Protein AF-A0A8S2TBA4-F1 (afdb_monomer)

Nearest PDB structures (foldseek):
  2r0v-assembly3_C  TM=3.850E-01  e=8.885E+00  Saccharomyces cerevisiae

Solvent-accessible surface area (backbone atoms only — not comparable to full-atom values): 4376 Å² total; per-residue (Å²): 109,67,68,58,53,49,51,52,52,75,75,45,82,81,84,60,55,70,67,58,50,49,52,51,51,50,54,38,49,76,56,61,41,54,58,52,50,55,48,51,52,52,50,36,54,73,71,68,54,86,63,83,58,62,46,74,58,97,84,45,81,45,73,44,72,86,72,61,87,129

Secondary structure (DSSP, 8-state):
-HHHHHHHHHHS--SS-HHHHHHHHHHHIIIIIHHHHHHHHHHHHHTT--SSSEEEETTEEEESGGGS--

pLDDT: mean 91.98, std 5.32, range [67.44, 98.06]

InterPro domains:
  IPR036249 Thioredoxin-like superfamily [SSF52833] (24-69)

Mean predicted aligned error: 4.61 Å

Radius of gyration: 15.63 Å; Cα contacts (8 Å, |Δi|>4): 32; chains: 1; bounding box: 32×31×37 Å

Foldseek 3Di:
DLVVLVVVCVPDDVPDDSVVSVVVVVVCVVPCVVVVVVVVVVVCVVLVNDDPDWDQDPNDIDDDPVPDDD

Organism: NCBI:txid392030

Structure (mmCIF, N/CA/C/O backbone):
data_AF-A0A8S2TBA4-F1
#
_entry.id   AF-A0A8S2TBA4-F1
#
loop_
_atom_site.group_PDB
_atom_site.id
_atom_site.type_symbol
_atom_site.label_atom_id
_atom_site.label_alt_id
_atom_site.label_comp_id
_atom_site.label_asym_id
_atom_site.label_entity_id
_atom_site.label_seq_id
_atom_site.pdbx_PDB_ins_code
_atom_site.Cartn_x
_atom_site.Cartn_y
_atom_site.Cartn_z
_atom_site.occupancy
_atom_site.B_iso_or_equiv
_atom_site.auth_seq_id
_atom_site.auth_comp_id
_atom_site.auth_asym_id
_atom_site.auth_atom_id
_atom_site.pdbx_PDB_model_num
ATOM 1 N N . MET A 1 1 ? 2.097 4.226 15.237 1.00 70.19 1 MET A N 1
ATOM 2 C CA . MET A 1 1 ? 1.107 3.346 14.576 1.00 70.19 1 MET A CA 1
ATOM 3 C C . MET A 1 1 ? -0.211 4.090 14.416 1.00 70.19 1 MET A C 1
ATOM 5 O O . MET A 1 1 ? -0.692 4.191 13.297 1.00 70.19 1 MET A O 1
ATOM 9 N N . ASP A 1 2 ? -0.707 4.718 15.480 1.00 82.00 2 ASP A N 1
ATOM 10 C CA . ASP A 1 2 ? -1.965 5.482 15.476 1.00 82.00 2 ASP A CA 1
ATOM 11 C C . ASP A 1 2 ? -2.011 6.630 14.457 1.00 82.00 2 ASP A C 1
ATOM 13 O O . ASP A 1 2 ? -3.035 6.826 13.811 1.00 82.00 2 ASP A O 1
ATOM 17 N N . GLU A 1 3 ? -0.900 7.341 14.233 1.00 92.25 3 GLU A N 1
ATOM 18 C CA . GLU A 1 3 ? -0.830 8.398 13.207 1.00 92.25 3 GLU A CA 1
ATOM 19 C C . GLU A 1 3 ? -1.056 7.866 11.785 1.00 92.25 3 GLU A C 1
ATOM 21 O O . GLU A 1 3 ? -1.738 8.506 10.988 1.00 92.25 3 GLU A O 1
ATOM 26 N N . ILE A 1 4 ? -0.537 6.672 11.477 1.00 90.25 4 ILE A N 1
ATOM 27 C CA . ILE A 1 4 ? -0.724 6.037 10.165 1.00 90.25 4 ILE A CA 1
ATOM 28 C C . ILE A 1 4 ? -2.181 5.608 10.007 1.00 90.25 4 ILE A C 1
ATOM 30 O O . ILE A 1 4 ? -2.789 5.881 8.978 1.00 90.25 4 ILE A O 1
ATOM 34 N N . ILE A 1 5 ? -2.767 4.985 11.032 1.00 93.12 5 ILE A N 1
ATOM 35 C CA . ILE A 1 5 ? -4.175 4.561 11.002 1.00 93.12 5 ILE A CA 1
ATOM 36 C C . ILE A 1 5 ? -5.093 5.779 10.849 1.00 93.12 5 ILE A C 1
ATOM 38 O O . ILE A 1 5 ? -6.046 5.741 10.073 1.00 93.12 5 ILE A O 1
ATOM 42 N N . LYS A 1 6 ? -4.773 6.889 11.519 1.00 94.88 6 LYS A N 1
ATOM 43 C CA . LYS A 1 6 ? -5.489 8.157 11.369 1.00 94.88 6 LYS A CA 1
ATOM 44 C C . LYS A 1 6 ? -5.389 8.7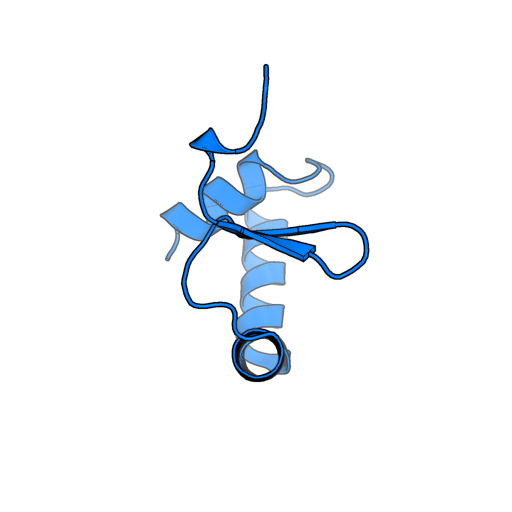19 9.953 1.00 94.88 6 LYS A C 1
ATOM 46 O O . LYS A 1 6 ? -6.414 9.095 9.393 1.00 94.88 6 LYS A O 1
ATOM 51 N N . LEU A 1 7 ? -4.202 8.715 9.349 1.00 94.19 7 LEU A N 1
ATOM 52 C CA . LEU A 1 7 ? -4.020 9.150 7.963 1.00 94.19 7 LEU A CA 1
ATOM 53 C C . LEU A 1 7 ? -4.817 8.274 6.980 1.00 94.19 7 LEU A C 1
ATOM 55 O O . LEU A 1 7 ? -5.476 8.788 6.073 1.00 94.19 7 LEU A O 1
ATOM 59 N N . LEU A 1 8 ? -4.796 6.952 7.173 1.00 92.81 8 LEU A N 1
ATOM 60 C CA . LEU A 1 8 ? -5.579 6.013 6.365 1.00 92.81 8 LEU A CA 1
ATOM 61 C C . LEU A 1 8 ? -7.081 6.277 6.509 1.00 92.81 8 LEU A C 1
ATOM 63 O O . LEU A 1 8 ? -7.788 6.336 5.508 1.00 92.81 8 LEU A O 1
ATOM 67 N N . TYR A 1 9 ? -7.563 6.518 7.728 1.00 95.06 9 TYR A N 1
ATOM 68 C CA . TYR A 1 9 ? -8.955 6.885 7.967 1.00 95.06 9 TYR A CA 1
ATOM 69 C C . TYR A 1 9 ? -9.332 8.193 7.256 1.00 95.06 9 TYR A C 1
ATOM 71 O O . TYR A 1 9 ? -10.338 8.250 6.549 1.00 95.06 9 TYR A O 1
ATOM 79 N N . GLU A 1 10 ? -8.511 9.237 7.386 1.00 95.19 10 GLU A N 1
ATOM 80 C CA . GLU A 1 10 ? -8.764 10.559 6.799 1.00 95.19 10 GLU A CA 1
ATOM 81 C C . GLU A 1 10 ? -8.823 10.546 5.265 1.00 95.19 10 GLU A C 1
ATOM 83 O O . GLU A 1 10 ? -9.552 11.355 4.685 1.00 95.19 10 GLU A O 1
ATOM 88 N N . THR A 1 11 ? -8.097 9.621 4.631 1.00 92.62 11 THR A N 1
ATOM 89 C CA . THR A 1 11 ? -8.036 9.435 3.170 1.00 92.62 11 THR A CA 1
ATOM 90 C C . THR A 1 11 ? -9.002 8.370 2.638 1.00 92.62 11 THR A C 1
ATOM 92 O O . THR A 1 11 ? -9.178 8.248 1.424 1.00 92.62 11 THR A O 1
ATOM 95 N N . SER A 1 12 ? -9.658 7.617 3.523 1.00 91.12 12 SER A N 1
ATOM 96 C CA . SER A 1 12 ? -10.645 6.593 3.173 1.00 91.12 12 SER A CA 1
ATOM 97 C C . SER A 1 12 ? -12.058 7.159 2.985 1.00 91.12 12 SER A C 1
ATOM 99 O O . SER A 1 12 ? -12.352 8.326 3.267 1.00 91.12 12 SER A O 1
ATOM 101 N N . LYS A 1 13 ? -12.977 6.309 2.512 1.00 90.19 13 LYS A N 1
ATOM 102 C CA . LYS A 1 13 ? -14.410 6.615 2.564 1.00 90.19 13 LYS A CA 1
ATOM 103 C C . LYS A 1 13 ? -14.843 6.618 4.033 1.00 90.19 13 LYS A C 1
ATOM 105 O O . LYS A 1 13 ? -14.627 5.644 4.736 1.00 90.19 13 LYS A O 1
ATOM 110 N N . LYS A 1 14 ? -15.457 7.711 4.491 1.00 88.81 14 LYS A N 1
ATOM 111 C CA . LYS A 1 14 ? -15.883 7.889 5.891 1.00 88.81 14 LYS A CA 1
ATOM 112 C C . LYS A 1 14 ? -17.250 7.253 6.156 1.00 88.81 14 LYS A C 1
ATOM 114 O O . LYS A 1 14 ? -18.194 7.942 6.533 1.00 88.81 14 LYS A O 1
ATOM 119 N N . ASP A 1 15 ? -17.372 5.961 5.871 1.00 94.56 15 ASP A N 1
ATOM 120 C CA . ASP A 1 15 ? -18.583 5.159 6.090 1.00 94.56 15 ASP A CA 1
ATOM 121 C C . ASP A 1 15 ? -18.608 4.451 7.455 1.00 94.56 15 ASP A C 1
ATOM 123 O O . ASP A 1 15 ? -19.664 3.988 7.882 1.00 94.56 15 ASP A O 1
ATOM 127 N N . LYS A 1 16 ? -17.472 4.423 8.158 1.00 93.94 16 LYS A N 1
ATOM 128 C CA . LYS A 1 16 ? -17.310 3.931 9.533 1.00 93.94 16 LYS A CA 1
ATOM 129 C C . LYS A 1 16 ? -16.801 5.038 10.449 1.00 93.94 16 LYS A C 1
ATOM 131 O O . LYS A 1 16 ? -16.220 6.022 9.987 1.00 93.94 16 LYS A O 1
ATOM 136 N N . THR A 1 17 ? -16.983 4.877 11.755 1.00 96.25 17 THR A N 1
ATOM 137 C CA . THR A 1 17 ? -16.282 5.703 12.747 1.00 96.25 17 THR A CA 1
ATOM 138 C C . THR A 1 17 ? -14.781 5.389 12.756 1.00 96.25 17 THR A C 1
ATOM 140 O O . THR A 1 17 ? -14.346 4.345 12.264 1.00 96.25 17 THR A O 1
ATOM 143 N N . PHE A 1 18 ? -13.967 6.283 13.330 1.00 94.81 18 PHE A N 1
ATOM 144 C CA . PHE A 1 18 ? -12.524 6.043 13.462 1.00 94.81 18 PHE A CA 1
ATOM 145 C C . PHE A 1 18 ? -12.219 4.786 14.287 1.00 94.81 18 PHE A C 1
ATOM 147 O O . PHE A 1 18 ? -11.334 4.021 13.916 1.00 94.81 18 PHE A O 1
ATOM 154 N N . ASP A 1 19 ? -12.968 4.552 15.366 1.00 96.06 19 ASP A N 1
ATOM 155 C CA . ASP A 1 19 ? -12.741 3.409 16.254 1.00 96.06 19 ASP A CA 1
ATOM 156 C C . ASP A 1 19 ? -13.053 2.082 15.549 1.00 96.06 19 ASP A C 1
ATOM 158 O O . ASP A 1 19 ? -12.254 1.148 15.611 1.00 96.06 19 ASP A O 1
ATOM 162 N N . GLU A 1 20 ? -14.163 2.018 14.806 1.00 96.81 20 GLU A N 1
ATOM 163 C CA . GLU A 1 20 ? -14.511 0.856 13.976 1.00 96.81 20 GLU A CA 1
ATOM 164 C C . GLU A 1 20 ? -13.456 0.608 12.891 1.00 96.81 20 GLU A C 1
ATOM 166 O O . GLU A 1 20 ? -12.987 -0.517 12.727 1.00 96.81 20 GLU A O 1
ATOM 171 N N . PHE A 1 21 ? -13.030 1.659 12.183 1.00 96.06 21 PHE A N 1
ATOM 172 C CA . PHE A 1 21 ? -11.980 1.566 11.168 1.00 96.06 21 PHE A CA 1
ATOM 173 C C . PHE A 1 21 ? -10.653 1.072 11.758 1.00 96.06 21 PHE A C 1
ATOM 175 O O . PHE A 1 21 ? -9.999 0.197 11.191 1.00 96.06 21 PHE A O 1
ATOM 182 N N . SER A 1 22 ? -10.253 1.632 12.900 1.00 95.75 22 SER A N 1
ATOM 183 C CA . SER A 1 22 ? -9.020 1.274 13.597 1.00 95.75 22 SER A CA 1
ATOM 184 C C . SER A 1 22 ? -9.045 -0.189 14.029 1.00 95.75 22 SER A C 1
ATOM 186 O O . SER A 1 22 ? -8.090 -0.925 13.774 1.00 95.75 22 SER A O 1
ATOM 188 N N . GLN A 1 23 ? -10.161 -0.647 14.604 1.00 96.44 23 GLN A N 1
ATOM 189 C CA . GLN A 1 23 ? -10.327 -2.042 15.000 1.00 96.44 23 GLN A CA 1
ATOM 190 C C . GLN A 1 23 ? -10.276 -2.987 13.793 1.00 96.44 23 GLN A C 1
ATOM 192 O O . GLN A 1 23 ? -9.606 -4.017 13.856 1.00 96.44 23 GLN A O 1
ATOM 197 N N . ASP A 1 24 ? -10.925 -2.633 12.684 1.00 95.38 24 ASP A N 1
ATOM 198 C CA . ASP A 1 24 ? -10.883 -3.422 11.452 1.00 95.38 24 ASP A CA 1
ATOM 199 C C . ASP A 1 24 ? -9.468 -3.508 10.873 1.00 95.38 24 ASP A C 1
ATOM 201 O O . ASP A 1 24 ? -9.016 -4.596 10.506 1.00 95.38 24 ASP A O 1
ATOM 205 N N . PHE A 1 25 ? -8.736 -2.390 10.843 1.00 93.94 25 PHE A N 1
ATOM 206 C CA . PHE A 1 25 ? -7.341 -2.380 10.413 1.00 93.94 25 PHE A CA 1
ATOM 207 C C . PHE A 1 25 ? -6.474 -3.269 11.308 1.00 93.94 25 PHE A C 1
ATOM 209 O O . PHE A 1 25 ? -5.675 -4.049 10.797 1.00 93.94 25 PHE A O 1
ATOM 216 N N . GLN A 1 26 ? -6.643 -3.201 12.630 1.00 95.06 26 GLN A N 1
ATOM 217 C CA . GLN A 1 26 ? -5.916 -4.061 13.566 1.00 95.06 26 GLN A CA 1
ATOM 218 C C . GLN A 1 26 ? -6.257 -5.539 13.357 1.00 95.06 26 GLN A C 1
ATOM 220 O O . GLN A 1 26 ? -5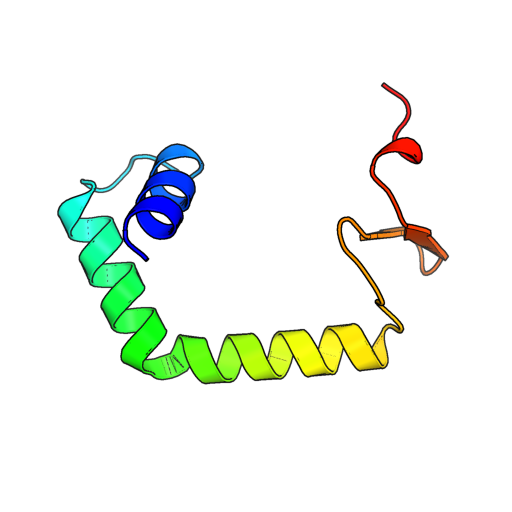.363 -6.383 13.354 1.00 95.06 26 GLN A O 1
ATOM 225 N N . ASN A 1 27 ? -7.528 -5.872 13.131 1.00 97.06 27 ASN A N 1
ATOM 226 C CA . ASN A 1 27 ? -7.950 -7.241 12.836 1.00 97.06 27 ASN A CA 1
ATOM 227 C C . ASN A 1 27 ? -7.306 -7.754 11.540 1.00 97.06 27 ASN A C 1
ATOM 229 O O . ASN A 1 27 ? -6.801 -8.876 11.502 1.00 97.06 27 ASN A O 1
ATOM 233 N N . TYR A 1 28 ? -7.274 -6.924 10.496 1.00 95.94 28 TYR A N 1
ATOM 234 C CA . TYR A 1 28 ? -6.591 -7.231 9.242 1.00 95.94 28 TYR A CA 1
ATOM 235 C C . TYR A 1 28 ? -5.081 -7.404 9.448 1.00 95.94 28 TYR A C 1
ATOM 237 O O . TYR A 1 28 ? -4.522 -8.431 9.066 1.00 95.94 28 TYR A O 1
ATOM 245 N N . PHE A 1 29 ? -4.423 -6.449 10.108 1.00 94.50 29 PHE A N 1
ATOM 246 C CA . PHE A 1 29 ? -2.981 -6.461 10.355 1.00 94.50 29 PHE A CA 1
ATOM 247 C C . PHE A 1 29 ? -2.531 -7.685 11.165 1.00 94.50 29 PHE A C 1
ATOM 249 O O . PHE A 1 29 ? -1.499 -8.282 10.863 1.00 94.50 29 PHE A O 1
ATOM 256 N N . ASN A 1 30 ? -3.316 -8.090 12.165 1.00 95.56 30 ASN A N 1
ATOM 257 C CA . ASN A 1 30 ? -3.028 -9.255 13.005 1.00 95.56 30 ASN A CA 1
ATOM 258 C C . ASN A 1 30 ? -3.433 -10.596 12.367 1.00 95.56 30 ASN A C 1
ATOM 260 O O . ASN A 1 30 ? -3.198 -11.643 12.967 1.00 95.56 30 ASN A O 1
ATOM 264 N N . SER A 1 31 ? -4.041 -10.583 11.178 1.00 97.00 31 SER A N 1
ATOM 265 C CA . SER A 1 31 ? -4.407 -11.786 10.427 1.00 97.00 31 SER A CA 1
ATOM 266 C C . SER A 1 31 ? -3.688 -11.834 9.075 1.00 97.00 31 SER A C 1
ATOM 268 O O . SER A 1 31 ? -2.515 -12.189 9.004 1.00 97.00 31 SER A O 1
ATOM 270 N N . GLN A 1 32 ? -4.378 -11.482 7.994 1.00 96.81 32 GLN A N 1
ATOM 271 C CA . GLN A 1 32 ? -3.898 -11.626 6.623 1.00 96.81 32 GLN A CA 1
ATOM 272 C C . GLN A 1 32 ? -2.932 -10.503 6.207 1.00 96.81 32 GLN A C 1
ATOM 274 O O . GLN A 1 32 ? -2.079 -10.706 5.343 1.00 96.81 32 GLN A O 1
ATOM 279 N N . GLY A 1 33 ? -3.002 -9.334 6.847 1.00 96.50 33 GLY A N 1
ATOM 280 C CA . GLY A 1 33 ? -2.323 -8.128 6.374 1.00 96.50 33 GLY A CA 1
ATOM 281 C C . GLY A 1 33 ? -0.800 -8.208 6.342 1.00 96.50 33 GLY A C 1
ATOM 282 O O . GLY A 1 33 ? -0.178 -7.618 5.462 1.00 96.50 33 GLY A O 1
ATOM 283 N N . GLN A 1 34 ? -0.180 -8.978 7.240 1.00 95.75 34 GLN A N 1
ATOM 284 C CA . GLN A 1 34 ? 1.268 -9.214 7.189 1.00 95.75 34 GLN A CA 1
ATOM 285 C C . GLN A 1 34 ? 1.668 -10.019 5.952 1.00 95.75 34 GLN A C 1
ATOM 287 O O . GLN A 1 34 ? 2.658 -9.699 5.295 1.00 95.75 34 GLN A O 1
ATOM 292 N N . GLN A 1 35 ? 0.892 -11.049 5.614 1.00 98.06 35 GLN A N 1
ATOM 293 C CA . GLN A 1 35 ? 1.163 -11.876 4.446 1.00 98.06 35 GLN A CA 1
ATOM 294 C C . GLN A 1 35 ? 0.910 -11.102 3.150 1.00 98.06 35 GLN A C 1
ATOM 296 O O . GLN A 1 35 ? 1.705 -11.210 2.218 1.00 98.06 35 GLN A O 1
ATOM 301 N N . ASP A 1 36 ? -0.142 -10.286 3.109 1.00 97.94 36 ASP A N 1
ATOM 302 C CA . ASP A 1 36 ? -0.438 -9.422 1.966 1.00 97.94 36 ASP A CA 1
ATOM 303 C C . ASP A 1 36 ? 0.669 -8.384 1.754 1.00 97.94 36 ASP A C 1
ATOM 305 O O . ASP A 1 36 ? 1.118 -8.198 0.625 1.00 97.94 36 ASP A O 1
ATOM 309 N N . TYR A 1 37 ? 1.197 -7.786 2.829 1.00 94.31 37 TYR A N 1
ATOM 310 C CA . TYR A 1 37 ? 2.358 -6.897 2.743 1.00 94.31 37 TYR A CA 1
ATOM 311 C C . TYR A 1 37 ? 3.591 -7.616 2.178 1.00 94.31 37 TYR A C 1
ATOM 313 O O . TYR A 1 37 ? 4.229 -7.117 1.256 1.00 94.31 37 TYR A O 1
ATOM 321 N N . LEU A 1 38 ? 3.912 -8.816 2.673 1.00 96.94 38 LEU A N 1
ATOM 322 C CA . LEU A 1 38 ? 5.042 -9.599 2.160 1.00 96.94 38 LEU A CA 1
ATOM 323 C C . LEU A 1 38 ? 4.864 -10.000 0.690 1.00 96.94 38 LEU A C 1
ATOM 325 O O . LEU A 1 38 ? 5.843 -10.044 -0.053 1.00 96.94 38 LEU A O 1
ATOM 329 N N . ASN A 1 39 ? 3.639 -10.303 0.265 1.00 97.62 39 ASN A N 1
ATOM 330 C CA . ASN A 1 39 ? 3.342 -10.614 -1.130 1.00 97.62 39 ASN A CA 1
ATOM 331 C C . ASN A 1 39 ? 3.502 -9.375 -2.017 1.00 97.62 39 ASN A C 1
ATOM 333 O O . ASN A 1 39 ? 4.159 -9.472 -3.048 1.00 97.62 39 ASN A O 1
ATOM 337 N N . ALA A 1 40 ? 3.001 -8.217 -1.577 1.00 94.62 40 ALA A N 1
ATOM 338 C CA . ALA A 1 40 ? 3.166 -6.954 -2.291 1.00 94.62 40 ALA A CA 1
ATOM 339 C C . ALA A 1 40 ? 4.647 -6.576 -2.459 1.00 94.62 40 ALA A C 1
ATOM 341 O O . ALA A 1 40 ? 5.049 -6.124 -3.525 1.00 94.62 40 ALA A O 1
ATOM 342 N N . GLN A 1 41 ? 5.482 -6.820 -1.443 1.00 93.81 41 GLN A N 1
ATOM 343 C CA . GLN A 1 41 ? 6.930 -6.600 -1.544 1.00 93.81 41 GLN A CA 1
ATOM 344 C C . GLN A 1 41 ? 7.577 -7.515 -2.595 1.00 93.81 41 GLN A C 1
ATOM 346 O O . GLN A 1 41 ? 8.390 -7.052 -3.388 1.00 93.81 41 GLN A O 1
ATOM 351 N N . LYS A 1 42 ? 7.189 -8.796 -2.647 1.00 96.44 42 LYS A N 1
ATOM 352 C CA . LYS A 1 42 ? 7.694 -9.739 -3.660 1.00 96.44 42 LYS A CA 1
ATOM 353 C C . LYS A 1 42 ? 7.259 -9.366 -5.074 1.00 96.44 42 LYS A C 1
ATOM 355 O O . LYS A 1 42 ? 8.055 -9.489 -5.996 1.00 96.44 42 LYS A O 1
ATOM 360 N N . GLU A 1 43 ? 6.011 -8.939 -5.243 1.00 93.62 43 GLU A N 1
ATOM 361 C CA . GLU A 1 43 ? 5.488 -8.464 -6.528 1.00 93.62 43 GLU A CA 1
ATOM 362 C C . GLU A 1 43 ? 6.246 -7.212 -6.985 1.00 93.62 43 GLU A C 1
ATOM 364 O O . GLU A 1 43 ? 6.776 -7.183 -8.091 1.00 93.62 43 GLU A O 1
ATOM 369 N N . ALA A 1 44 ? 6.430 -6.237 -6.090 1.00 91.62 44 ALA A N 1
ATOM 370 C CA . ALA A 1 44 ? 7.218 -5.038 -6.360 1.00 91.62 44 ALA A CA 1
ATOM 371 C C .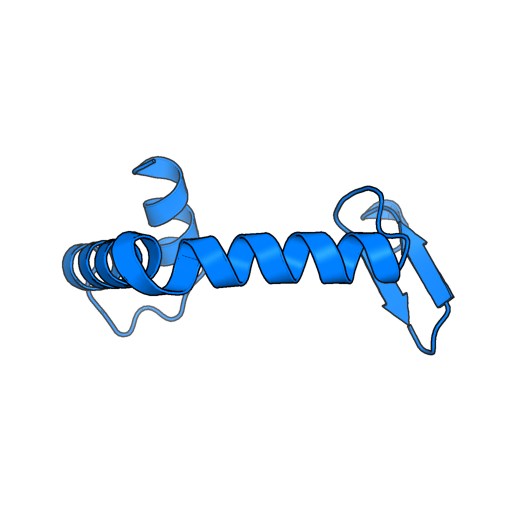 ALA A 1 44 ? 8.667 -5.366 -6.775 1.00 91.62 44 ALA A C 1
ATOM 373 O O . ALA A 1 44 ? 9.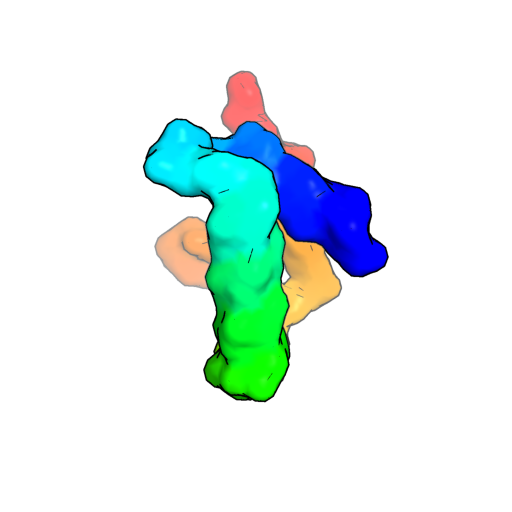183 -4.787 -7.730 1.00 91.62 44 ALA A O 1
ATOM 374 N N . GLU A 1 45 ? 9.321 -6.318 -6.104 1.00 92.31 45 GLU A N 1
ATOM 375 C CA . GLU A 1 45 ? 10.661 -6.788 -6.480 1.00 92.31 45 GLU A CA 1
ATOM 376 C C . GLU A 1 45 ? 10.688 -7.433 -7.877 1.00 92.31 45 GLU A C 1
ATOM 378 O O . GLU A 1 45 ? 11.606 -7.166 -8.658 1.00 92.31 45 GLU A O 1
ATOM 383 N N . GLN A 1 46 ? 9.688 -8.261 -8.204 1.00 91.94 46 GLN A N 1
ATOM 384 C CA . GLN A 1 46 ? 9.550 -8.908 -9.516 1.00 91.94 46 GLN A CA 1
ATOM 385 C C . GLN A 1 46 ? 9.316 -7.894 -10.639 1.00 91.94 46 GLN A C 1
ATOM 387 O O . GLN A 1 46 ? 9.876 -8.049 -11.723 1.00 91.94 46 GLN A O 1
ATOM 392 N N . ASP A 1 47 ? 8.574 -6.830 -10.348 1.00 89.38 47 ASP A N 1
ATOM 393 C CA . ASP A 1 47 ? 8.294 -5.727 -11.268 1.00 89.38 47 ASP A CA 1
ATOM 394 C C . ASP A 1 47 ? 9.430 -4.690 -11.333 1.00 89.38 47 ASP A C 1
ATOM 396 O O . ASP A 1 47 ? 9.302 -3.649 -11.980 1.00 89.38 47 ASP A O 1
ATOM 400 N N . HIS A 1 48 ? 10.565 -4.965 -10.678 1.00 89.06 48 HIS A N 1
ATOM 401 C CA . HIS A 1 48 ? 11.726 -4.075 -10.597 1.00 89.06 48 HIS A CA 1
ATOM 402 C C . HIS A 1 48 ? 11.410 -2.693 -9.992 1.00 89.06 48 HIS A C 1
ATOM 404 O O . HIS A 1 48 ? 12.093 -1.701 -10.274 1.00 89.06 48 HIS A O 1
ATOM 410 N N . VAL 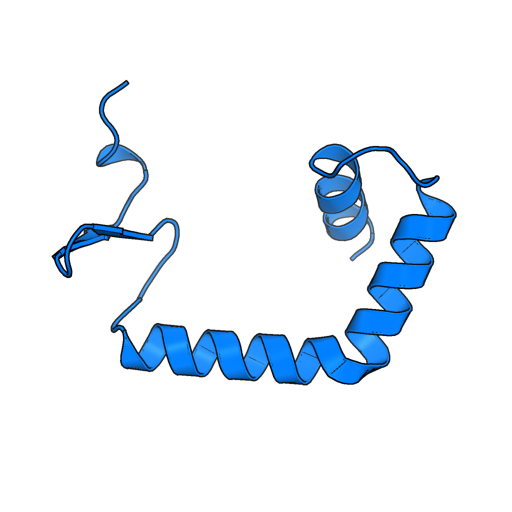A 1 49 ? 10.404 -2.620 -9.117 1.00 91.31 49 VAL A N 1
ATOM 411 C CA . VAL A 1 49 ? 10.077 -1.426 -8.337 1.00 91.31 49 VAL A CA 1
ATOM 412 C C . VAL A 1 49 ? 11.140 -1.225 -7.2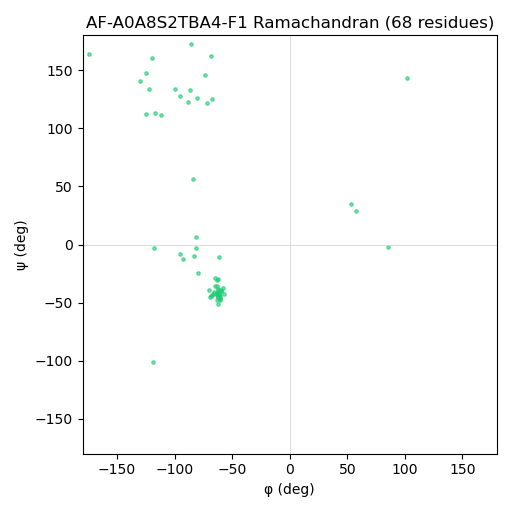58 1.00 91.31 49 VAL A C 1
ATOM 414 O O . VAL A 1 49 ? 11.353 -2.076 -6.402 1.00 91.31 49 VAL A O 1
ATOM 417 N N . PHE A 1 50 ? 11.801 -0.067 -7.269 1.00 88.50 50 PHE A N 1
A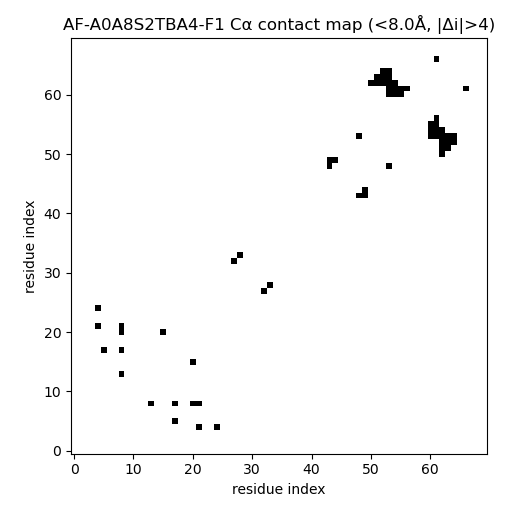TOM 418 C CA . PHE A 1 50 ? 12.884 0.260 -6.328 1.00 88.50 50 PHE A CA 1
ATOM 419 C C . PHE A 1 50 ? 12.580 1.467 -5.422 1.00 88.50 50 PHE A C 1
ATOM 421 O O . PHE A 1 50 ? 13.385 1.819 -4.561 1.00 88.50 50 PHE A O 1
ATOM 428 N N . GLY A 1 51 ? 11.433 2.123 -5.604 1.00 89.50 51 GLY A N 1
ATOM 429 C CA . GLY A 1 51 ? 11.026 3.294 -4.830 1.00 89.50 51 GLY A CA 1
ATOM 430 C C . GLY A 1 51 ? 9.607 3.741 -5.175 1.00 89.50 51 GLY A C 1
ATOM 431 O O . GLY A 1 51 ? 9.061 3.342 -6.200 1.00 89.50 51 GLY A O 1
ATOM 432 N N . VAL A 1 52 ? 9.011 4.581 -4.325 1.00 90.00 52 VAL A N 1
ATOM 433 C CA . VAL A 1 52 ? 7.632 5.077 -4.485 1.00 90.00 52 VAL A CA 1
ATOM 434 C C . VAL A 1 52 ? 7.575 6.617 -4.478 1.00 90.00 52 VAL A C 1
ATOM 436 O O . VAL A 1 52 ? 8.380 7.236 -3.778 1.00 90.00 52 VAL A O 1
ATOM 439 N N . PRO A 1 53 ? 6.643 7.250 -5.223 1.00 91.88 53 PRO A N 1
ATOM 440 C CA . PRO A 1 53 ? 5.693 6.615 -6.139 1.00 91.88 53 PRO A CA 1
ATOM 441 C C . PRO A 1 53 ? 6.367 6.119 -7.431 1.00 91.88 53 PRO A C 1
ATOM 443 O O . PRO A 1 53 ? 7.306 6.737 -7.941 1.00 91.88 53 PRO A O 1
ATOM 446 N N . MET A 1 54 ? 5.862 5.002 -7.955 1.00 91.62 54 MET A N 1
ATOM 447 C CA . MET A 1 54 ? 6.218 4.443 -9.257 1.00 91.62 54 MET A CA 1
ATOM 448 C C . MET A 1 54 ? 4.938 4.144 -10.036 1.00 91.62 54 MET A C 1
ATOM 450 O O . MET A 1 54 ? 3.950 3.688 -9.463 1.00 91.62 54 MET A O 1
ATOM 454 N N . PHE A 1 55 ? 4.961 4.407 -11.337 1.00 89.69 55 PHE A N 1
ATOM 455 C CA . PHE A 1 55 ? 3.847 4.175 -12.247 1.00 89.69 55 PHE A CA 1
ATOM 456 C C . PHE A 1 55 ? 4.302 3.232 -13.358 1.00 89.69 55 PHE A C 1
ATOM 458 O O . PHE A 1 55 ? 5.359 3.449 -13.942 1.00 89.69 55 PHE A O 1
ATOM 465 N N . ILE A 1 56 ? 3.500 2.216 -13.674 1.00 88.25 56 ILE A N 1
ATOM 466 C CA . ILE A 1 56 ? 3.723 1.342 -14.830 1.00 88.25 56 ILE A CA 1
ATOM 467 C C . ILE A 1 56 ? 2.598 1.611 -15.826 1.00 88.25 56 ILE A C 1
ATOM 469 O O . ILE A 1 56 ? 1.435 1.300 -15.567 1.00 88.25 56 ILE A O 1
ATOM 473 N N . ILE A 1 57 ? 2.921 2.215 -16.968 1.00 89.44 57 ILE A N 1
ATOM 474 C CA . ILE A 1 57 ? 1.940 2.589 -17.993 1.00 89.44 57 ILE A CA 1
ATOM 475 C C . ILE A 1 57 ? 2.267 1.811 -19.257 1.00 89.44 57 ILE A C 1
ATOM 477 O O . ILE A 1 57 ? 3.304 2.022 -19.872 1.00 89.44 57 ILE A O 1
ATOM 481 N N . ARG A 1 58 ? 1.376 0.890 -19.651 1.00 90.88 58 ARG A N 1
ATOM 482 C CA . ARG A 1 58 ? 1.579 0.011 -20.823 1.00 90.88 58 ARG A CA 1
ATOM 483 C C . ARG A 1 58 ? 2.923 -0.746 -20.787 1.00 90.88 58 ARG A C 1
ATOM 485 O O . ARG A 1 58 ? 3.527 -0.973 -21.829 1.00 90.88 58 ARG A O 1
ATOM 492 N N . GLY A 1 59 ? 3.369 -1.134 -19.591 1.00 88.12 59 GLY A N 1
ATOM 493 C CA . GLY A 1 59 ? 4.632 -1.847 -19.366 1.00 88.12 59 GLY A CA 1
ATOM 494 C C . GLY A 1 59 ? 5.869 -0.953 -19.227 1.00 88.12 59 GLY A C 1
ATOM 495 O O . GLY A 1 59 ? 6.950 -1.475 -18.981 1.00 88.12 59 GLY A O 1
ATOM 496 N N . GLU A 1 60 ? 5.736 0.370 -19.353 1.00 89.94 60 GLU A N 1
ATOM 497 C CA . GLU A 1 60 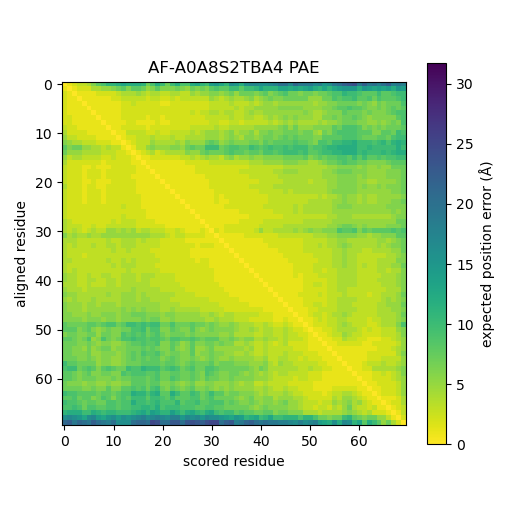? 6.848 1.308 -19.171 1.00 89.94 60 GLU A CA 1
ATOM 498 C C . GLU A 1 60 ? 6.874 1.871 -17.734 1.00 89.94 60 GLU A C 1
ATOM 500 O O . GLU A 1 60 ? 5.842 2.373 -17.270 1.00 89.94 60 GLU A O 1
ATOM 505 N N . PRO A 1 61 ? 8.018 1.797 -17.020 1.00 89.62 61 PRO A N 1
ATOM 506 C CA . PRO A 1 61 ? 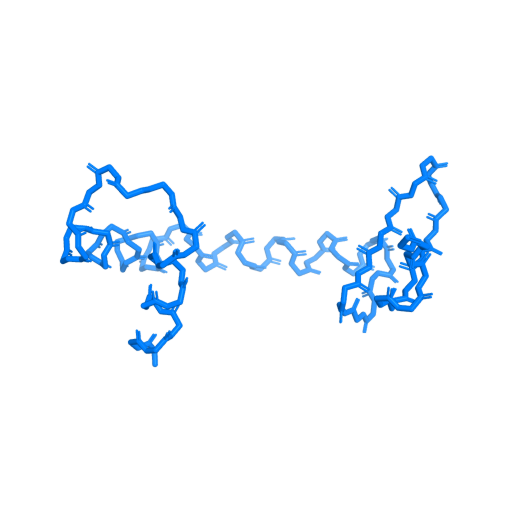8.144 2.291 -15.653 1.00 89.62 61 PRO A CA 1
ATOM 507 C C . PRO A 1 61 ? 8.510 3.785 -15.590 1.00 89.62 61 PRO A C 1
ATOM 509 O O . PRO A 1 61 ? 9.472 4.245 -16.205 1.00 89.62 61 PRO A O 1
ATOM 512 N N . PHE A 1 62 ? 7.799 4.535 -14.748 1.00 92.06 62 PHE A N 1
ATOM 513 C CA . PHE A 1 62 ? 8.052 5.942 -14.431 1.00 92.06 62 PHE A CA 1
ATOM 514 C C . PHE A 1 62 ? 8.205 6.100 -12.919 1.00 92.06 62 PHE A C 1
ATOM 516 O O . PHE A 1 62 ? 7.248 5.926 -12.165 1.00 92.06 62 PHE A O 1
ATOM 523 N N . TRP A 1 63 ? 9.413 6.432 -12.469 1.00 93.06 63 TRP A N 1
ATOM 524 C CA . TRP A 1 63 ? 9.699 6.672 -11.056 1.00 93.06 63 TRP A CA 1
ATOM 525 C C . TRP A 1 63 ? 9.718 8.166 -10.742 1.00 93.06 63 TRP A C 1
ATOM 527 O O . TRP A 1 63 ? 10.377 8.929 -11.451 1.00 93.06 63 TRP A O 1
ATOM 537 N N . GLY A 1 64 ? 9.044 8.541 -9.653 1.00 92.00 64 GLY A N 1
ATOM 538 C CA . GLY A 1 64 ? 9.006 9.904 -9.142 1.00 92.00 64 GLY A CA 1
ATOM 539 C C . GLY A 1 64 ? 7.711 10.640 -9.482 1.00 92.00 64 GLY A C 1
ATOM 540 O O . GLY A 1 64 ? 7.108 10.469 -10.542 1.00 92.00 64 GLY A O 1
ATOM 541 N N . TYR A 1 65 ? 7.261 11.467 -8.540 1.00 88.31 65 TYR A N 1
ATOM 542 C CA . TYR A 1 65 ? 6.076 12.314 -8.701 1.00 88.31 65 TYR A CA 1
ATOM 543 C C . TYR A 1 65 ? 6.257 13.378 -9.797 1.00 88.31 65 TYR A C 1
ATOM 545 O O . TYR A 1 65 ? 5.298 13.768 -10.456 1.00 88.31 65 TYR A O 1
ATOM 553 N N . ASP A 1 66 ? 7.497 13.809 -10.027 1.00 88.88 66 ASP A N 1
ATOM 554 C CA . ASP A 1 66 ? 7.919 14.754 -11.066 1.00 88.88 66 ASP A CA 1
ATOM 555 C C . ASP A 1 66 ? 7.640 14.270 -12.498 1.00 88.88 66 ASP A C 1
ATOM 557 O O . ASP A 1 66 ? 7.732 15.051 -13.443 1.00 88.88 66 ASP A O 1
ATOM 561 N N . ARG A 1 67 ? 7.268 12.996 -12.672 1.00 86.19 67 ARG A N 1
ATOM 562 C CA . ARG A 1 67 ? 6.864 12.424 -13.964 1.00 86.19 67 ARG A CA 1
ATOM 563 C C . ARG A 1 67 ? 5.406 12.685 -14.331 1.00 86.19 67 ARG A C 1
ATOM 565 O O . ARG A 1 67 ? 5.023 12.421 -15.467 1.00 86.19 67 ARG A O 1
ATOM 572 N N . LEU A 1 68 ? 4.601 13.205 -13.407 1.00 85.31 68 LEU A N 1
ATOM 573 C CA . LEU A 1 68 ? 3.234 13.632 -13.690 1.00 85.31 68 LEU A CA 1
ATOM 574 C C . LEU A 1 68 ? 3.234 15.090 -14.163 1.00 85.31 68 LEU A C 1
ATOM 576 O O . LEU A 1 68 ? 3.693 15.982 -13.450 1.00 85.31 68 LEU A O 1
ATOM 580 N N . SER A 1 69 ? 2.697 15.339 -15.359 1.00 82.25 69 SER A N 1
ATOM 581 C CA . SER A 1 69 ? 2.377 16.695 -15.812 1.00 82.25 69 SER A CA 1
ATOM 582 C C . SER A 1 69 ? 1.040 17.129 -15.213 1.00 82.25 69 SER A C 1
ATOM 584 O O . SER A 1 69 ? 0.047 16.416 -15.380 1.00 82.25 69 SER A O 1
ATOM 586 N N . TRP A 1 70 ? 1.033 18.277 -14.540 1.00 67.44 70 TRP A N 1
ATOM 587 C CA . TRP A 1 70 ? -0.152 18.911 -13.954 1.00 67.44 70 TRP A CA 1
ATOM 588 C C . TRP A 1 70 ? -0.835 19.834 -14.957 1.00 67.44 70 TRP A C 1
ATOM 590 O O . TRP A 1 70 ? -0.099 20.520 -15.704 1.00 67.44 70 TRP A O 1
#

Sequence (70 aa):
MDEIIKLLYETSKKDKTFDEFSQDFQNYFNSQGQQDYLNAQKEAEQDHVFGVPMFIIRGEPFWGYDRLSW